Protein AF-A0A7C7S3Z3-F1 (afdb_monomer)

Radius of gyration: 17.67 Å; Cα contacts (8 Å, |Δi|>4): 40; chains: 1; bounding box: 36×32×47 Å

Solvent-accessible surface area (backbone atoms only — not comparable to full-atom values): 6156 Å² total; per-residue (Å²): 130,99,68,84,89,78,58,72,57,40,59,65,77,42,35,69,62,42,49,49,55,50,48,52,55,43,41,78,71,69,52,75,76,94,57,56,71,70,57,51,50,54,51,55,55,68,65,66,50,61,92,81,42,96,82,61,83,82,89,62,84,72,59,60,71,82,71,52,47,72,68,52,50,54,54,44,44,73,74,53,56,63,49,49,41,78,73,64,78,38,94,58,88,88,115

Mean predicted aligned error: 3.66 Å

pLDDT: mean 94.37, std 3.22, range [76.75, 98.06]

Sequence (95 aa):
PEILPLRFEDLILDRSAALNRLLDFLESRGLRLAVSRSRAVAALEAGIAPRKSGTFRKGQPGEWREHFSETNKARFKAVAGDLLVRLGYERSDDW

Secondary structure (DSSP, 8-state):
-------HHHHHHSHHHHHHHHHHHHHTTT---SS-HHHHHHHHHHH--GGG-TT-----TTTHHHH--HHHHHHHHHHHTTHHHHTTS-SSS--

Foldseek 3Di:
DLDDDDDLCCCVVVVLVRVLVVVVNVVVVVDDDPDDSVVVSVVVVVVPDLVPDPPRDPSDPPCVVVVDDPVNLVVCCVPCPCVCCVVPVDVDSPD

Structure (mmCIF, N/CA/C/O backbone):
data_AF-A0A7C7S3Z3-F1
#
_entry.id   AF-A0A7C7S3Z3-F1
#
loop_
_atom_site.group_PDB
_atom_site.id
_atom_site.type_symbol
_atom_site.label_atom_id
_atom_site.label_alt_id
_atom_site.label_comp_id
_atom_site.label_asym_id
_atom_site.label_entity_id
_atom_site.label_seq_id
_atom_site.pdbx_PDB_ins_code
_atom_site.Cartn_x
_atom_site.Cartn_y
_atom_site.Cartn_z
_atom_site.occupancy
_atom_site.B_iso_or_equiv
_atom_site.auth_seq_id
_atom_site.auth_comp_id
_atom_site.auth_asym_id
_atom_site.auth_atom_id
_atom_site.pdbx_PDB_model_num
ATOM 1 N N . PRO A 1 1 ? -5.415 -13.391 -15.253 1.00 76.75 1 PRO A N 1
ATOM 2 C CA . PRO A 1 1 ? -6.161 -12.353 -14.492 1.00 76.75 1 PRO A CA 1
ATOM 3 C C . PRO A 1 1 ? -5.961 -10.946 -15.080 1.00 76.75 1 PRO A C 1
ATOM 5 O O . PRO A 1 1 ? -4.821 -10.568 -15.331 1.00 76.75 1 PRO A O 1
ATOM 8 N N . GLU A 1 2 ? -7.046 -10.199 -15.324 1.00 91.94 2 GLU A N 1
ATOM 9 C CA . GLU A 1 2 ? -7.042 -8.821 -15.881 1.00 91.94 2 GLU A CA 1
ATOM 10 C C . GLU A 1 2 ? -6.759 -7.715 -14.871 1.00 91.94 2 GLU A C 1
ATOM 12 O O . GLU A 1 2 ? -6.476 -6.588 -15.259 1.00 91.94 2 GLU A O 1
ATOM 17 N N . ILE A 1 3 ? -6.778 -8.049 -13.585 1.00 95.38 3 ILE A N 1
ATOM 18 C CA . ILE A 1 3 ? -6.587 -7.113 -12.484 1.00 95.38 3 ILE A CA 1
ATOM 19 C C . ILE A 1 3 ? -5.450 -7.636 -11.608 1.00 95.38 3 ILE A C 1
ATOM 21 O O . ILE A 1 3 ? -5.384 -8.838 -11.327 1.00 95.38 3 ILE A O 1
ATOM 25 N N . LEU A 1 4 ? -4.573 -6.733 -11.164 1.00 96.00 4 LEU A N 1
ATOM 26 C CA . LEU A 1 4 ? -3.558 -7.012 -10.154 1.00 96.00 4 LEU A CA 1
ATOM 27 C C . LEU A 1 4 ? -4.024 -6.478 -8.789 1.00 96.00 4 LEU A C 1
ATOM 29 O O . LEU A 1 4 ? -4.006 -5.264 -8.585 1.00 96.00 4 LEU A O 1
ATOM 33 N N . PRO A 1 5 ? -4.409 -7.347 -7.838 1.00 94.62 5 PRO A N 1
ATOM 34 C CA . PRO A 1 5 ? -4.663 -6.914 -6.471 1.00 94.62 5 PRO A CA 1
ATOM 35 C C . PRO A 1 5 ? -3.341 -6.569 -5.773 1.00 94.62 5 PRO A C 1
ATOM 37 O O . PRO A 1 5 ? -2.411 -7.382 -5.749 1.00 94.62 5 PRO A O 1
ATOM 40 N N . LEU A 1 6 ? -3.284 -5.376 -5.186 1.00 93.62 6 LEU A N 1
ATOM 41 C CA . LEU A 1 6 ? -2.157 -4.859 -4.409 1.00 93.62 6 LEU A CA 1
ATOM 42 C C . LEU A 1 6 ? -2.666 -4.293 -3.086 1.00 93.62 6 LEU A C 1
ATOM 44 O O . LEU A 1 6 ? -3.714 -3.646 -3.053 1.00 93.62 6 LEU A O 1
ATOM 48 N N . ARG A 1 7 ? -1.909 -4.515 -2.010 1.00 94.31 7 ARG A N 1
ATOM 49 C CA . ARG A 1 7 ? -2.178 -3.910 -0.703 1.00 94.31 7 ARG A CA 1
ATOM 50 C C . ARG A 1 7 ? -1.317 -2.669 -0.527 1.00 94.31 7 ARG A C 1
ATOM 52 O O . ARG A 1 7 ? -0.181 -2.619 -0.999 1.00 94.31 7 ARG A O 1
ATOM 59 N N . PHE A 1 8 ? -1.848 -1.681 0.183 1.00 93.69 8 PHE A N 1
ATOM 60 C CA . PHE A 1 8 ? -1.084 -0.491 0.551 1.00 93.69 8 PHE A CA 1
ATOM 61 C C . PHE A 1 8 ? 0.157 -0.868 1.373 1.00 93.69 8 PHE A C 1
ATOM 63 O O . PHE A 1 8 ? 1.245 -0.352 1.145 1.00 93.69 8 PHE A O 1
ATOM 70 N N . GLU A 1 9 ? 0.002 -1.830 2.275 1.00 94.69 9 GLU A N 1
ATOM 71 C CA . GLU A 1 9 ? 1.033 -2.349 3.164 1.00 94.69 9 GLU A CA 1
ATOM 72 C C . GLU A 1 9 ? 2.214 -2.913 2.383 1.00 94.69 9 GLU A C 1
ATOM 74 O O . GLU A 1 9 ? 3.350 -2.635 2.749 1.00 94.69 9 GLU A O 1
ATOM 79 N N . ASP A 1 10 ? 1.972 -3.618 1.273 1.00 95.12 10 ASP A N 1
ATOM 80 C CA . ASP A 1 10 ? 3.045 -4.160 0.433 1.00 95.12 10 ASP A CA 1
ATOM 81 C C . ASP A 1 10 ? 3.888 -3.019 -0.171 1.00 95.12 10 ASP A C 1
ATOM 83 O O . ASP A 1 10 ? 5.112 -3.085 -0.188 1.00 95.12 10 ASP A O 1
ATOM 87 N N . LEU A 1 11 ? 3.259 -1.909 -0.579 1.00 94.94 11 LEU A N 1
ATOM 88 C CA . LEU A 1 11 ? 3.950 -0.735 -1.141 1.00 94.94 11 LEU A CA 1
ATOM 89 C C . LEU A 1 11 ? 4.775 0.054 -0.106 1.00 94.94 11 LEU A C 1
ATOM 91 O O . LEU A 1 11 ? 5.647 0.853 -0.479 1.00 94.94 11 LEU A O 1
ATOM 95 N N . ILE A 1 12 ? 4.494 -0.136 1.186 1.00 93.94 12 ILE A N 1
ATOM 96 C CA . ILE A 1 12 ? 5.212 0.524 2.281 1.00 93.94 12 ILE A CA 1
ATOM 97 C C . ILE A 1 12 ? 6.257 -0.397 2.918 1.00 93.94 12 ILE A C 1
ATOM 99 O O . ILE A 1 12 ? 7.383 0.051 3.125 1.00 93.94 12 ILE A O 1
ATOM 103 N N . LEU A 1 13 ? 5.898 -1.647 3.220 1.00 93.75 13 LEU A N 1
ATOM 104 C CA . LEU A 1 13 ? 6.712 -2.601 3.980 1.00 93.75 13 LEU A CA 1
ATOM 105 C C . LEU A 1 13 ? 7.668 -3.413 3.098 1.00 93.75 13 LEU A C 1
ATOM 107 O O . LEU A 1 13 ? 8.768 -3.721 3.542 1.00 93.75 13 LEU A O 1
ATOM 111 N N . ASP A 1 14 ? 7.280 -3.721 1.857 1.00 95.81 14 ASP A N 1
ATOM 112 C CA . ASP A 1 14 ? 8.112 -4.450 0.890 1.00 95.81 14 ASP A CA 1
ATOM 113 C C . ASP A 1 14 ? 7.984 -3.841 -0.513 1.00 95.81 14 ASP A C 1
ATOM 115 O O . ASP A 1 14 ? 7.547 -4.446 -1.499 1.00 95.81 14 ASP A O 1
ATOM 119 N N . ARG A 1 15 ? 8.335 -2.555 -0.576 1.00 95.31 15 ARG A N 1
ATOM 120 C CA . ARG A 1 15 ? 8.133 -1.713 -1.754 1.00 95.31 15 ARG A CA 1
ATOM 121 C C . ARG A 1 15 ? 8.762 -2.294 -3.012 1.00 95.31 15 ARG A C 1
ATOM 123 O O . ARG A 1 15 ? 8.110 -2.321 -4.052 1.00 95.31 15 ARG A O 1
ATOM 130 N N . SER A 1 16 ? 10.014 -2.733 -2.931 1.00 96.62 16 SER A N 1
ATOM 131 C CA . SER A 1 16 ? 10.734 -3.240 -4.099 1.00 96.62 16 SER A CA 1
ATOM 132 C C . SER A 1 16 ? 10.061 -4.495 -4.655 1.00 96.62 16 SER A C 1
ATOM 134 O O . SER A 1 16 ? 9.842 -4.581 -5.866 1.00 96.62 16 SER A O 1
ATOM 136 N N . ALA A 1 17 ? 9.639 -5.437 -3.801 1.00 97.44 17 ALA A N 1
ATOM 137 C CA . ALA A 1 17 ? 8.901 -6.613 -4.259 1.00 97.44 17 ALA A CA 1
ATOM 138 C C . ALA A 1 17 ? 7.541 -6.233 -4.868 1.00 97.44 17 ALA A C 1
ATOM 140 O O . ALA A 1 17 ? 7.191 -6.721 -5.946 1.00 97.44 17 ALA A O 1
ATOM 141 N N . ALA A 1 18 ? 6.800 -5.316 -4.236 1.00 97.88 18 ALA A N 1
ATOM 142 C CA . ALA A 1 18 ? 5.516 -4.838 -4.746 1.00 97.88 18 ALA A CA 1
ATOM 143 C C . ALA A 1 18 ? 5.647 -4.156 -6.122 1.00 97.88 18 ALA A C 1
ATOM 145 O O . ALA A 1 18 ? 4.858 -4.429 -7.030 1.00 97.88 18 ALA A O 1
ATOM 146 N N . LEU A 1 19 ? 6.673 -3.317 -6.307 1.00 97.88 19 LEU A N 1
ATOM 147 C CA . LEU A 1 19 ? 6.967 -2.666 -7.585 1.00 97.88 19 LEU A CA 1
ATOM 148 C C . LEU A 1 19 ? 7.400 -3.673 -8.654 1.00 97.88 19 LEU A C 1
ATOM 150 O O . LEU A 1 19 ? 6.959 -3.565 -9.796 1.00 97.88 19 LEU A O 1
ATOM 154 N N . ASN A 1 20 ? 8.205 -4.679 -8.303 1.00 98.00 20 ASN A N 1
ATOM 155 C CA . ASN A 1 20 ? 8.555 -5.752 -9.235 1.00 98.00 20 ASN A CA 1
ATOM 156 C C . ASN A 1 20 ? 7.316 -6.522 -9.699 1.00 98.00 20 ASN A C 1
ATOM 158 O O . ASN A 1 20 ? 7.141 -6.698 -10.901 1.00 98.00 20 ASN A O 1
ATOM 162 N N . ARG A 1 21 ? 6.419 -6.888 -8.777 1.00 97.94 21 ARG A N 1
ATOM 163 C CA . ARG A 1 21 ? 5.160 -7.573 -9.103 1.00 97.94 21 ARG A CA 1
ATOM 164 C C . ARG A 1 21 ? 4.253 -6.728 -10.004 1.00 97.94 21 ARG A C 1
ATOM 166 O O . ARG A 1 21 ? 3.576 -7.264 -10.880 1.00 97.94 21 ARG A O 1
ATOM 173 N N . LEU A 1 22 ? 4.232 -5.411 -9.798 1.00 97.44 22 LEU A N 1
ATOM 174 C CA . LEU A 1 22 ? 3.525 -4.478 -10.674 1.00 97.44 22 LEU A CA 1
ATOM 175 C C . LEU A 1 22 ? 4.141 -4.460 -12.077 1.00 97.44 22 LEU A C 1
ATOM 177 O O . LEU A 1 22 ? 3.407 -4.532 -13.061 1.00 97.44 22 LEU A O 1
ATOM 181 N N . LEU A 1 23 ? 5.470 -4.405 -12.181 1.00 97.56 23 LEU A N 1
ATOM 182 C CA . LEU A 1 23 ? 6.160 -4.433 -13.470 1.00 97.56 23 LEU A CA 1
ATOM 183 C C . LEU A 1 23 ? 5.953 -5.764 -14.203 1.00 97.56 23 LEU A C 1
ATOM 185 O O . LEU A 1 23 ? 5.635 -5.727 -15.386 1.00 97.56 23 LEU A O 1
ATOM 189 N N . ASP A 1 24 ? 6.030 -6.907 -13.512 1.00 97.44 24 ASP A N 1
ATOM 190 C CA . ASP A 1 24 ? 5.690 -8.229 -14.066 1.00 97.44 24 ASP A CA 1
ATOM 191 C C . ASP A 1 24 ? 4.292 -8.237 -14.684 1.00 97.44 24 ASP A C 1
ATOM 193 O O . ASP A 1 24 ? 4.081 -8.689 -15.813 1.00 97.44 24 ASP A O 1
ATOM 197 N N . PHE A 1 25 ? 3.320 -7.699 -13.946 1.00 97.69 25 PHE A N 1
ATOM 198 C CA . PHE A 1 25 ? 1.951 -7.615 -14.423 1.00 97.69 25 PHE A CA 1
ATOM 199 C C . PHE A 1 25 ? 1.844 -6.750 -15.682 1.00 97.69 25 PHE A C 1
ATOM 201 O O . PHE A 1 25 ? 1.210 -7.172 -16.647 1.00 97.69 25 PHE A O 1
ATOM 208 N N . LEU A 1 26 ? 2.483 -5.579 -15.717 1.00 96.69 26 LEU A N 1
ATOM 209 C CA . LEU A 1 26 ? 2.452 -4.704 -16.891 1.00 96.69 26 LEU A CA 1
ATOM 210 C C . LEU A 1 26 ? 3.186 -5.307 -18.099 1.00 96.69 26 LEU A C 1
ATOM 212 O O . LEU A 1 26 ? 2.693 -5.207 -19.223 1.00 96.69 26 LEU A O 1
ATOM 216 N N . GLU A 1 27 ? 4.327 -5.964 -17.896 1.00 96.69 27 GLU A N 1
ATOM 217 C CA . GLU A 1 27 ? 5.064 -6.650 -18.964 1.00 96.69 27 GLU A CA 1
ATOM 218 C C . GLU A 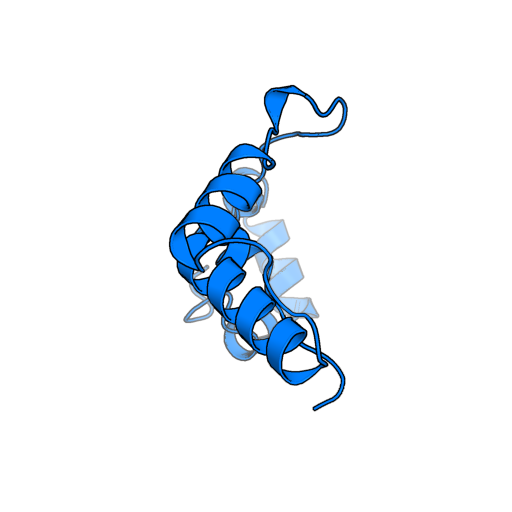1 27 ? 4.259 -7.811 -19.552 1.00 96.69 27 GLU A C 1
ATOM 220 O O . GLU A 1 27 ? 4.184 -7.951 -20.774 1.00 96.69 27 GLU A O 1
ATOM 225 N N . SER A 1 28 ? 3.541 -8.570 -18.712 1.00 96.19 28 SER A N 1
ATOM 226 C CA . SER A 1 28 ? 2.602 -9.605 -19.176 1.00 96.19 28 SER A CA 1
ATOM 227 C C . SER A 1 28 ? 1.464 -9.048 -20.050 1.00 96.19 28 SER A C 1
ATOM 229 O O . SER A 1 28 ? 0.783 -9.798 -20.749 1.00 96.19 28 SER A O 1
ATOM 231 N N . ARG A 1 29 ? 1.266 -7.723 -20.028 1.00 95.31 29 ARG A N 1
ATOM 232 C CA . ARG A 1 29 ? 0.279 -6.970 -20.814 1.00 95.31 29 ARG A CA 1
ATOM 233 C C . ARG A 1 29 ? 0.892 -6.200 -21.981 1.00 95.31 29 ARG A C 1
ATOM 235 O O . ARG A 1 29 ? 0.212 -5.390 -22.603 1.00 95.31 29 ARG A O 1
ATOM 242 N N . GLY A 1 30 ? 2.151 -6.476 -22.306 1.00 95.88 30 GLY A N 1
ATOM 243 C CA . GLY A 1 30 ? 2.829 -5.915 -23.469 1.00 95.88 30 GLY A CA 1
ATOM 244 C C . GLY A 1 30 ? 3.590 -4.621 -23.198 1.00 95.88 30 GLY A C 1
ATOM 245 O O . GLY A 1 30 ? 4.144 -4.057 -24.144 1.00 95.88 30 GLY A O 1
ATOM 246 N N . LEU A 1 31 ? 3.676 -4.160 -21.941 1.00 96.38 31 LEU A N 1
ATOM 247 C CA . LEU A 1 31 ? 4.636 -3.112 -21.599 1.00 96.38 31 LEU A CA 1
ATOM 248 C C . LEU A 1 31 ? 6.050 -3.624 -21.893 1.00 96.38 31 LEU A C 1
ATOM 250 O O . LEU A 1 31 ? 6.426 -4.718 -21.483 1.00 96.38 31 LEU A O 1
ATOM 254 N N . ARG A 1 32 ? 6.854 -2.812 -22.578 1.00 96.94 32 ARG A N 1
ATOM 255 C CA . ARG A 1 32 ? 8.284 -3.067 -22.765 1.00 96.94 32 ARG A CA 1
ATOM 256 C C . ARG A 1 32 ? 9.062 -2.005 -22.011 1.00 96.94 32 ARG A C 1
ATOM 258 O O . ARG A 1 32 ? 8.939 -0.820 -22.321 1.00 96.94 32 ARG A O 1
ATOM 265 N N . LEU A 1 33 ? 9.843 -2.417 -21.018 1.00 96.2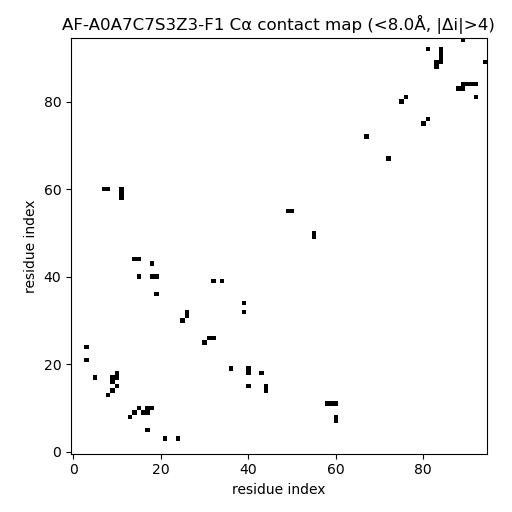5 33 LEU A N 1
ATOM 266 C CA . LEU A 1 33 ? 10.684 -1.489 -20.273 1.00 96.25 33 LEU A CA 1
ATOM 267 C C . LEU A 1 33 ? 11.806 -0.959 -21.174 1.00 96.25 33 LEU A C 1
ATOM 269 O O . LEU A 1 33 ? 12.530 -1.723 -21.804 1.00 96.25 33 LEU A O 1
ATOM 273 N N . ALA A 1 34 ? 11.966 0.365 -21.212 1.00 96.19 34 ALA A N 1
ATOM 274 C CA . ALA A 1 34 ? 13.051 1.021 -21.948 1.00 96.19 34 ALA A CA 1
ATOM 275 C C . ALA A 1 34 ? 14.413 0.919 -21.233 1.00 96.19 34 ALA A C 1
ATOM 277 O O . ALA A 1 34 ? 15.452 1.243 -21.803 1.00 96.19 34 ALA A O 1
ATOM 278 N N . VAL A 1 35 ? 14.409 0.505 -19.966 1.00 97.44 35 VAL A N 1
ATOM 279 C CA . VAL A 1 35 ? 15.584 0.378 -19.099 1.00 97.44 35 VAL A CA 1
ATOM 280 C C . VAL A 1 35 ? 15.574 -0.983 -18.409 1.00 97.44 35 VAL A C 1
ATOM 282 O O . VAL A 1 35 ? 14.560 -1.679 -18.409 1.00 97.44 35 VAL A O 1
ATOM 285 N N . SER A 1 36 ? 16.691 -1.360 -17.781 1.00 97.69 36 SER A N 1
ATOM 286 C CA . SER A 1 36 ? 16.738 -2.583 -16.977 1.00 97.69 36 SER A CA 1
ATOM 287 C C . SER A 1 36 ? 15.705 -2.550 -15.848 1.00 97.69 36 SER A C 1
ATOM 289 O O . SER A 1 36 ? 15.405 -1.493 -15.288 1.00 97.69 36 SER A O 1
ATOM 291 N N . ARG A 1 37 ? 15.227 -3.733 -15.449 1.00 97.19 37 ARG A N 1
ATOM 292 C CA . ARG A 1 37 ? 14.299 -3.918 -14.324 1.00 97.19 37 ARG A CA 1
ATOM 293 C C . ARG A 1 37 ? 14.736 -3.167 -13.066 1.00 97.19 37 ARG A C 1
ATOM 295 O O . ARG A 1 37 ? 13.959 -2.412 -12.493 1.00 97.19 37 ARG A O 1
ATOM 302 N N . SER A 1 38 ? 16.004 -3.314 -12.690 1.00 97.56 38 SER A N 1
ATOM 303 C CA . SER A 1 38 ? 16.598 -2.638 -11.533 1.00 97.56 38 SER A CA 1
ATOM 304 C C . SER A 1 38 ? 16.530 -1.112 -11.631 1.00 97.56 38 SER A C 1
ATOM 306 O O . SER A 1 38 ? 16.205 -0.446 -10.652 1.00 97.56 38 SER A O 1
ATOM 308 N N . ARG A 1 39 ? 16.784 -0.545 -12.818 1.00 98.06 39 ARG A N 1
ATOM 309 C CA . ARG A 1 39 ? 16.698 0.903 -13.052 1.00 98.06 39 ARG A CA 1
ATOM 310 C C . ARG A 1 39 ? 15.261 1.404 -13.051 1.00 98.06 39 ARG A C 1
ATOM 312 O O . ARG A 1 39 ? 15.018 2.486 -12.531 1.00 98.06 39 ARG A O 1
ATOM 319 N N . ALA A 1 40 ? 14.325 0.630 -13.599 1.00 97.88 40 ALA A N 1
ATOM 320 C CA . ALA A 1 40 ? 12.906 0.965 -13.558 1.00 97.88 40 ALA A CA 1
ATOM 321 C C . ALA A 1 40 ? 12.397 1.033 -12.110 1.00 97.88 40 ALA A C 1
ATOM 323 O O . ALA A 1 40 ? 11.797 2.033 -11.728 1.00 97.88 40 ALA A O 1
ATOM 324 N N . VAL A 1 41 ? 12.701 0.020 -11.290 1.00 97.94 41 VAL A N 1
ATOM 325 C CA . VAL A 1 41 ? 12.327 0.003 -9.864 1.00 97.94 41 VAL A CA 1
ATOM 326 C C . VAL A 1 41 ? 12.945 1.192 -9.129 1.00 97.94 41 VAL A C 1
ATOM 328 O O . VAL A 1 41 ? 12.214 1.943 -8.493 1.00 97.94 41 VAL A O 1
ATOM 331 N N . ALA A 1 42 ? 14.248 1.438 -9.294 1.00 97.75 42 ALA A N 1
ATOM 332 C CA . ALA A 1 42 ? 14.915 2.575 -8.658 1.00 97.75 42 ALA A CA 1
ATOM 333 C C . ALA A 1 42 ? 14.300 3.930 -9.065 1.00 97.75 42 ALA A C 1
ATOM 335 O O . ALA A 1 42 ? 14.146 4.821 -8.230 1.00 97.75 42 ALA A O 1
ATOM 336 N N . ALA A 1 43 ? 13.914 4.091 -10.336 1.00 97.25 43 ALA A N 1
ATOM 337 C CA . ALA A 1 43 ? 13.248 5.301 -10.814 1.00 97.25 43 ALA A CA 1
ATOM 338 C C . ALA A 1 43 ? 11.850 5.478 -10.198 1.00 97.25 43 ALA A C 1
ATOM 340 O O . ALA A 1 43 ? 11.497 6.585 -9.790 1.00 97.25 43 ALA A O 1
ATOM 341 N N . LEU A 1 44 ? 11.068 4.398 -10.096 1.00 96.69 44 LEU A N 1
ATOM 342 C CA . LEU A 1 44 ? 9.753 4.412 -9.449 1.00 96.69 44 LEU A CA 1
ATOM 343 C C . LEU A 1 44 ? 9.871 4.753 -7.959 1.00 96.69 44 LEU A C 1
ATOM 345 O O . LEU A 1 44 ? 9.124 5.596 -7.465 1.00 96.69 44 LEU A O 1
ATOM 349 N N . GLU A 1 45 ? 10.838 4.162 -7.256 1.00 96.25 45 GLU A N 1
ATOM 350 C CA . GLU A 1 45 ? 11.106 4.461 -5.847 1.00 96.25 45 GLU A CA 1
ATOM 351 C C . GLU A 1 45 ? 11.512 5.921 -5.636 1.00 96.25 45 GLU A C 1
ATOM 353 O O . GLU A 1 45 ? 10.972 6.582 -4.751 1.00 96.25 45 GLU A O 1
ATOM 358 N N . ALA A 1 46 ? 12.398 6.457 -6.480 1.00 95.31 46 ALA A N 1
ATOM 359 C CA . ALA A 1 46 ? 12.788 7.865 -6.434 1.00 95.31 46 ALA A CA 1
ATOM 360 C C . ALA A 1 46 ? 11.616 8.819 -6.738 1.00 95.31 46 ALA A C 1
ATOM 362 O O . ALA A 1 46 ? 11.585 9.949 -6.244 1.00 95.31 46 ALA A O 1
ATOM 363 N N . GLY A 1 47 ? 10.641 8.367 -7.534 1.00 94.00 47 GLY A N 1
ATOM 364 C CA . GLY A 1 47 ? 9.403 9.093 -7.818 1.00 94.00 47 GLY A CA 1
ATOM 365 C C . GLY A 1 47 ? 8.451 9.187 -6.621 1.00 94.00 47 GLY A C 1
ATOM 366 O O . GLY A 1 47 ? 7.623 10.099 -6.566 1.00 94.00 47 GLY A O 1
ATOM 367 N N . ILE A 1 48 ? 8.581 8.300 -5.629 1.00 92.06 48 ILE A N 1
ATOM 368 C CA . ILE A 1 48 ? 7.794 8.349 -4.395 1.00 92.06 48 ILE A CA 1
ATOM 369 C C . ILE A 1 48 ? 8.374 9.447 -3.496 1.00 92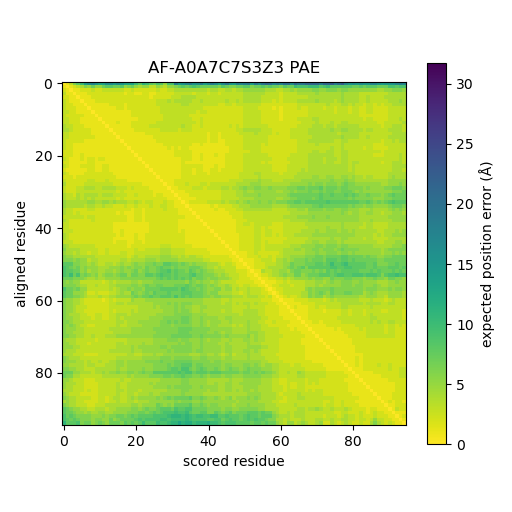.06 48 ILE A C 1
ATOM 371 O O . ILE A 1 48 ? 9.271 9.227 -2.684 1.00 92.06 48 ILE A O 1
ATOM 375 N N . ALA A 1 49 ? 7.829 10.658 -3.634 1.00 91.88 49 ALA A N 1
ATOM 376 C CA . ALA A 1 49 ? 8.296 11.853 -2.934 1.00 91.88 49 ALA A CA 1
ATOM 377 C C . ALA A 1 49 ? 7.220 12.459 -2.005 1.00 91.88 49 ALA A C 1
ATOM 379 O O . ALA A 1 49 ? 6.695 13.534 -2.303 1.00 91.88 49 ALA A O 1
ATOM 380 N N . PRO A 1 50 ? 6.916 11.833 -0.847 1.00 91.19 50 PRO A N 1
ATOM 381 C CA . PRO A 1 50 ? 5.924 12.316 0.117 1.00 91.19 50 PRO A CA 1
ATOM 382 C C . PRO A 1 50 ? 6.022 13.801 0.470 1.00 91.19 50 PRO A C 1
ATOM 384 O O . PRO A 1 50 ? 5.016 14.496 0.531 1.00 91.19 50 PRO A O 1
ATOM 387 N N . ARG A 1 51 ? 7.251 14.309 0.628 1.00 90.19 51 ARG A N 1
ATOM 388 C CA . ARG A 1 51 ? 7.531 15.713 0.976 1.00 90.19 51 ARG A CA 1
ATOM 389 C C . ARG A 1 51 ? 7.035 16.720 -0.066 1.00 90.19 51 ARG A C 1
ATOM 391 O O . ARG A 1 51 ? 6.919 17.896 0.252 1.00 90.19 51 ARG A O 1
ATOM 398 N N . LYS A 1 52 ? 6.781 16.281 -1.302 1.00 92.06 52 LYS A N 1
ATOM 399 C CA . LYS A 1 52 ? 6.248 17.120 -2.385 1.00 92.06 52 LYS A CA 1
ATOM 400 C C . LYS A 1 52 ? 4.716 17.118 -2.444 1.00 92.06 52 LYS A C 1
ATOM 402 O O . LYS A 1 52 ? 4.153 17.816 -3.279 1.00 92.06 52 LYS A O 1
ATOM 407 N N . SER A 1 53 ? 4.040 16.341 -1.596 1.00 90.50 53 SER A N 1
ATOM 408 C CA . SER A 1 53 ? 2.581 16.243 -1.577 1.00 90.50 53 SER A CA 1
ATOM 409 C C . SER A 1 53 ? 1.991 17.050 -0.422 1.00 90.50 53 SER A C 1
ATOM 411 O O . SER A 1 53 ? 2.256 16.763 0.743 1.00 90.50 53 SER A O 1
ATOM 413 N N . GLY A 1 54 ? 1.138 18.029 -0.742 1.00 91.69 54 GLY A N 1
ATOM 414 C CA . GLY A 1 54 ? 0.438 18.853 0.254 1.00 91.69 54 GLY A CA 1
ATOM 415 C C . GLY A 1 54 ? -0.627 18.103 1.064 1.00 91.69 54 GLY A C 1
ATOM 416 O O . GLY A 1 54 ? -1.115 18.625 2.059 1.00 91.69 54 GLY A O 1
ATOM 417 N N . THR A 1 55 ? -0.981 16.881 0.660 1.00 92.44 55 THR A N 1
ATOM 418 C CA . THR A 1 55 ? -1.958 16.024 1.353 1.00 92.44 55 THR A CA 1
ATOM 419 C C . THR A 1 55 ? -1.306 14.851 2.086 1.00 92.44 55 THR A C 1
ATOM 421 O O . THR A 1 55 ? -2.000 14.038 2.699 1.00 92.44 55 THR A O 1
ATOM 424 N N . PHE A 1 56 ? 0.026 14.727 2.044 1.00 91.50 56 PHE A N 1
ATOM 425 C CA . PHE A 1 56 ? 0.718 13.626 2.703 1.00 91.50 56 PHE A CA 1
ATOM 426 C C . PHE A 1 56 ? 0.780 13.834 4.219 1.00 91.50 56 PHE A C 1
ATOM 428 O O . PHE A 1 56 ? 1.426 14.759 4.703 1.00 91.50 56 PHE A O 1
ATOM 435 N N . ARG A 1 57 ? 0.136 12.933 4.972 1.00 89.62 57 ARG A N 1
ATOM 436 C CA . ARG A 1 57 ? 0.099 12.979 6.442 1.00 89.62 57 ARG A CA 1
ATOM 437 C C . ARG A 1 57 ? 1.254 12.209 7.100 1.00 89.62 57 ARG A C 1
ATOM 439 O O . ARG A 1 57 ? 2.167 12.827 7.631 1.00 89.62 57 ARG A O 1
ATOM 446 N N . LYS A 1 58 ? 1.221 10.867 7.079 1.00 87.81 58 LYS A N 1
ATOM 447 C CA . LYS A 1 58 ? 2.300 10.000 7.614 1.00 87.81 58 LYS A CA 1
ATOM 448 C C . LYS A 1 58 ? 2.676 8.833 6.693 1.00 87.81 58 LYS A C 1
ATOM 450 O O . LYS A 1 58 ? 3.850 8.495 6.602 1.00 87.81 58 LYS A O 1
ATOM 455 N N . GLY A 1 59 ? 1.705 8.236 5.990 1.00 88.25 59 GLY A N 1
ATOM 456 C CA . GLY A 1 59 ? 1.953 7.146 5.033 1.00 88.25 59 GLY A CA 1
ATOM 457 C C . GLY A 1 59 ? 2.436 5.840 5.673 1.00 88.25 59 GLY A C 1
ATOM 458 O O . GLY A 1 59 ? 3.204 5.113 5.050 1.00 88.25 59 GLY A O 1
ATOM 459 N N . GLN A 1 60 ? 2.021 5.560 6.911 1.00 90.19 60 GLN A N 1
ATOM 460 C CA . GLN A 1 60 ? 2.435 4.382 7.672 1.00 90.19 60 GLN A CA 1
ATOM 461 C C . GLN A 1 60 ? 1.226 3.486 7.987 1.00 90.19 60 GLN A C 1
ATOM 463 O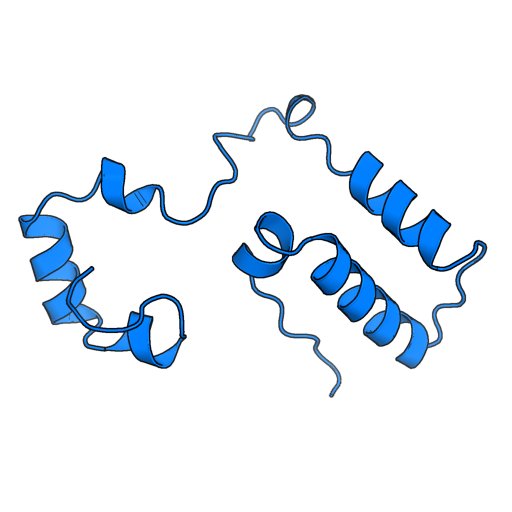 O . GLN A 1 60 ? 0.205 3.994 8.459 1.00 90.19 60 GLN A O 1
ATOM 468 N N . PRO A 1 61 ? 1.315 2.166 7.740 1.00 92.12 61 PRO A N 1
ATOM 469 C CA . PRO A 1 61 ? 0.318 1.214 8.204 1.00 92.12 61 PRO A CA 1
ATOM 470 C C . PRO A 1 61 ? 0.220 1.188 9.729 1.00 92.12 61 PRO A C 1
ATOM 472 O O . PRO A 1 61 ? 1.211 1.369 10.432 1.00 92.12 61 PRO A O 1
ATOM 475 N N . GLY A 1 62 ? -0.969 0.886 10.247 1.00 89.94 62 GLY A N 1
ATOM 476 C CA . GLY A 1 62 ? -1.129 0.548 11.662 1.00 89.94 62 GLY A CA 1
ATOM 477 C C . GLY A 1 62 ? -1.242 1.716 12.642 1.00 89.94 62 GLY A C 1
ATOM 478 O O . GLY A 1 62 ? -1.395 1.477 13.836 1.00 89.94 62 GLY A O 1
ATOM 479 N N . GLU A 1 63 ? -1.226 2.958 12.162 1.00 92.56 63 GLU A N 1
ATOM 480 C CA . GLU A 1 63 ? -1.328 4.157 13.007 1.00 92.56 63 GLU A CA 1
ATOM 481 C C . GLU A 1 63 ? -2.664 4.266 13.761 1.00 92.56 63 GLU A C 1
ATOM 483 O O . GLU A 1 63 ? -2.774 4.958 14.769 1.00 92.56 63 GLU A O 1
ATOM 488 N N . TRP A 1 64 ? -3.693 3.533 13.331 1.00 92.06 64 TRP A N 1
ATOM 489 C CA . TRP A 1 64 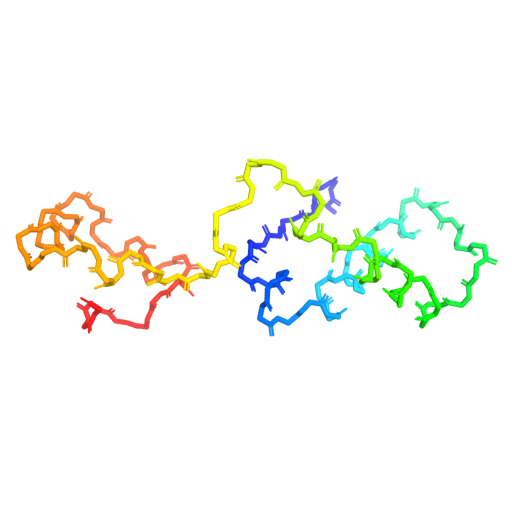? -4.955 3.440 14.065 1.00 92.06 64 TRP A CA 1
ATOM 490 C C . TRP A 1 64 ? -4.748 3.000 15.526 1.00 92.06 64 TRP A C 1
ATOM 492 O O . TRP A 1 64 ? -5.512 3.430 16.385 1.00 92.06 64 TRP A O 1
ATOM 502 N N . ARG A 1 65 ? -3.691 2.230 15.834 1.00 91.25 65 ARG A N 1
ATOM 503 C CA . ARG A 1 65 ? -3.353 1.795 17.202 1.00 91.25 65 ARG A CA 1
ATOM 504 C C . ARG A 1 65 ? -3.027 2.956 18.142 1.00 91.25 65 ARG A C 1
ATOM 506 O O . ARG A 1 65 ? -3.245 2.830 19.339 1.00 91.25 65 ARG A O 1
ATOM 513 N N . GLU A 1 66 ? -2.553 4.083 17.611 1.00 93.62 66 GLU A N 1
ATOM 514 C CA . GLU A 1 66 ? -2.269 5.299 18.389 1.00 93.62 66 GLU A CA 1
ATOM 515 C C . GLU A 1 66 ? -3.545 6.089 18.725 1.00 93.62 66 GLU A C 1
ATOM 517 O O . GLU A 1 66 ? -3.552 6.911 19.639 1.00 93.62 66 GLU A O 1
ATOM 522 N N . HIS A 1 67 ? -4.632 5.861 17.982 1.00 93.88 67 HIS A N 1
ATOM 523 C CA . HIS A 1 67 ? -5.851 6.672 18.050 1.00 93.88 67 HIS A CA 1
ATOM 524 C C . HIS A 1 67 ? -7.079 5.899 18.541 1.00 93.88 67 HIS A C 1
ATOM 526 O O . HIS A 1 67 ? -8.049 6.499 19.009 1.00 93.88 67 HIS A O 1
ATOM 532 N N . PHE A 1 68 ? -7.077 4.573 18.422 1.00 95.38 68 PHE A N 1
ATOM 533 C CA . PHE A 1 68 ? -8.186 3.739 18.858 1.00 95.38 68 PHE A CA 1
ATOM 534 C C . PHE A 1 68 ? -8.119 3.514 20.365 1.00 95.38 68 PHE A C 1
ATOM 536 O O . PHE A 1 68 ? -7.212 2.858 20.868 1.00 95.38 68 PHE A O 1
ATOM 543 N N . SER A 1 69 ? -9.135 4.007 21.072 1.00 96.44 69 SER A N 1
ATOM 544 C CA . SER A 1 69 ? -9.399 3.590 22.446 1.00 96.44 69 SER A CA 1
ATOM 545 C C . SER A 1 69 ? -9.841 2.125 22.493 1.00 96.44 69 SER A C 1
ATOM 547 O O . SER A 1 69 ? -10.327 1.576 21.501 1.00 96.44 69 SER A O 1
ATOM 549 N N . GLU A 1 70 ? -9.768 1.509 23.670 1.00 95.62 70 GLU A N 1
ATOM 550 C CA . GLU A 1 70 ? -10.281 0.149 23.882 1.00 95.62 70 GLU A CA 1
ATOM 551 C C . GLU A 1 70 ? -11.774 0.031 23.529 1.00 95.62 70 GLU A C 1
ATOM 553 O O . GLU A 1 70 ? -12.201 -0.952 22.926 1.00 95.62 70 GLU A O 1
ATOM 558 N N . THR A 1 71 ? -12.563 1.083 23.776 1.00 97.38 71 THR A N 1
ATOM 559 C CA . THR A 1 71 ? -13.967 1.149 23.342 1.00 97.38 71 THR A CA 1
ATOM 560 C C . THR A 1 71 ? -14.102 1.114 21.818 1.00 97.38 71 THR A C 1
ATOM 562 O O . THR A 1 71 ? -14.973 0.413 21.300 1.00 97.38 71 THR A O 1
ATOM 565 N N . ASN A 1 72 ? -13.244 1.833 21.084 1.00 97.06 72 ASN A N 1
ATOM 566 C CA . ASN A 1 72 ? -13.248 1.807 19.619 1.00 97.06 72 ASN A CA 1
ATOM 567 C C . ASN A 1 72 ? -12.901 0.409 19.101 1.00 97.06 72 ASN A C 1
ATOM 569 O O . ASN A 1 72 ? -13.595 -0.101 18.221 1.00 97.06 72 ASN A O 1
ATOM 573 N N . LYS A 1 73 ? -11.876 -0.234 19.677 1.00 94.81 73 LYS A N 1
ATOM 574 C CA . LYS A 1 73 ? -11.486 -1.604 19.312 1.00 94.81 73 LYS A CA 1
ATOM 575 C C . LYS A 1 73 ? -12.619 -2.593 19.575 1.00 94.81 73 LYS A C 1
ATOM 577 O O . LYS A 1 73 ? -12.967 -3.358 18.682 1.00 94.81 73 LYS A O 1
ATOM 582 N N . ALA A 1 74 ? -13.252 -2.534 20.748 1.00 95.94 74 ALA A N 1
ATOM 583 C CA . ALA A 1 74 ? -14.367 -3.411 21.101 1.00 95.94 74 ALA A CA 1
ATOM 584 C C . ALA A 1 74 ? -15.561 -3.247 20.146 1.00 95.94 74 ALA A C 1
ATOM 586 O O . ALA A 1 74 ? -16.126 -4.234 19.676 1.00 95.94 74 ALA A O 1
ATOM 587 N N . ARG A 1 75 ? -15.927 -2.002 19.804 1.00 96.94 75 ARG A N 1
ATOM 588 C CA . ARG A 1 75 ? -16.995 -1.725 18.830 1.00 96.94 75 ARG A CA 1
ATOM 589 C C . ARG A 1 75 ? -16.640 -2.221 17.435 1.00 96.94 75 ARG A C 1
ATOM 591 O O . ARG A 1 75 ? -17.493 -2.802 16.773 1.00 96.94 75 ARG A O 1
ATOM 598 N N . PHE A 1 76 ? -15.398 -2.023 17.005 1.00 96.12 76 PHE A N 1
ATOM 599 C CA . PHE A 1 76 ? -14.939 -2.516 15.715 1.00 96.12 76 PHE A CA 1
ATOM 600 C C . PHE A 1 76 ? -14.978 -4.048 15.662 1.00 96.12 76 PHE A C 1
ATOM 602 O O . PHE A 1 76 ? -15.562 -4.586 14.729 1.00 96.12 76 PHE A O 1
ATOM 609 N N . LYS A 1 77 ? -14.461 -4.748 16.684 1.00 95.19 77 LYS A N 1
ATOM 610 C CA . LYS A 1 77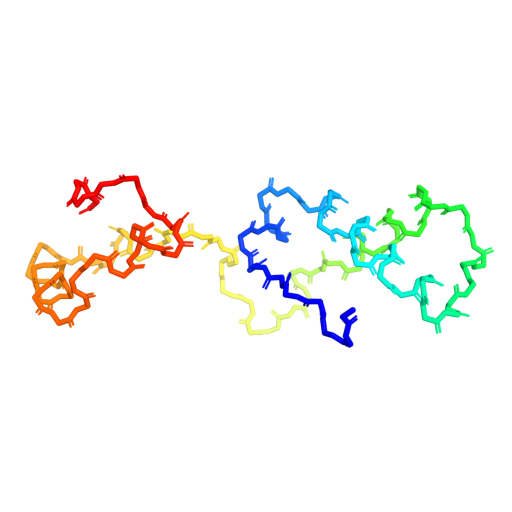 ? -14.530 -6.220 16.796 1.00 95.19 77 LYS A CA 1
ATOM 611 C C . LYS A 1 77 ? -15.976 -6.723 16.747 1.00 95.19 77 LYS A C 1
ATOM 613 O O . LYS A 1 77 ? -16.267 -7.670 16.029 1.00 95.19 77 LYS A O 1
ATOM 618 N N . ALA A 1 78 ? -16.902 -6.043 17.427 1.00 96.94 78 ALA A N 1
ATOM 619 C CA . ALA A 1 78 ? -18.318 -6.411 17.417 1.00 96.94 78 ALA A CA 1
ATOM 620 C C . ALA A 1 78 ? -18.990 -6.280 16.034 1.00 96.94 78 ALA A C 1
ATOM 622 O O . ALA A 1 78 ? -19.916 -7.030 15.741 1.00 96.94 78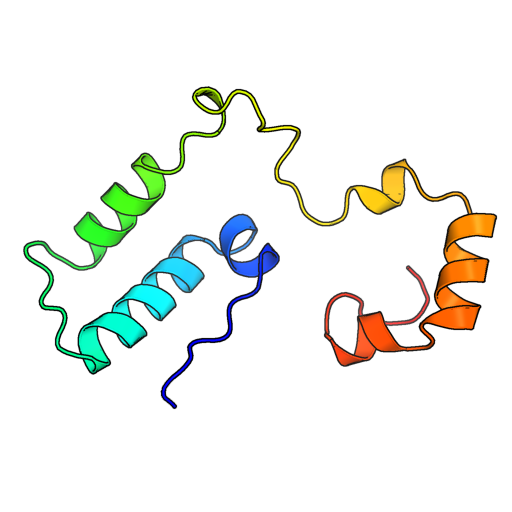 ALA A O 1
ATOM 623 N N . VAL A 1 79 ? -18.555 -5.331 15.196 1.00 97.06 79 VAL A N 1
ATOM 624 C CA . VAL A 1 79 ? -19.153 -5.080 13.870 1.00 97.06 79 VAL A CA 1
ATOM 625 C C . VAL A 1 79 ? -18.442 -5.855 12.761 1.00 97.06 79 VAL A C 1
ATOM 627 O O . VAL A 1 79 ? -19.093 -6.419 11.886 1.00 97.06 79 VAL A O 1
ATOM 630 N N . ALA A 1 80 ? -17.112 -5.861 12.774 1.00 95.25 80 ALA A N 1
ATOM 631 C CA . ALA A 1 80 ? -16.290 -6.444 11.720 1.00 95.25 80 ALA A CA 1
ATOM 632 C C . ALA A 1 80 ? -15.966 -7.927 11.960 1.00 95.25 80 ALA A C 1
ATOM 634 O O . ALA A 1 80 ? -15.555 -8.608 11.021 1.00 95.25 80 ALA A O 1
ATOM 635 N N . GLY A 1 81 ? -16.136 -8.431 13.187 1.00 94.88 81 GLY A N 1
ATOM 636 C CA . GLY A 1 81 ? -15.757 -9.793 13.553 1.00 94.88 81 GLY A CA 1
ATOM 637 C C . GLY A 1 81 ? -14.281 -10.066 13.262 1.00 94.88 81 GLY A C 1
ATOM 638 O O . GLY A 1 81 ? -13.410 -9.257 13.580 1.00 94.88 81 GLY A O 1
ATOM 639 N N . ASP A 1 82 ? -14.019 -11.179 12.582 1.00 94.88 82 ASP A N 1
ATOM 640 C CA . ASP A 1 82 ? -12.686 -11.682 12.238 1.00 94.88 82 ASP A CA 1
ATOM 641 C C . ASP A 1 82 ? -12.111 -11.096 10.932 1.00 94.88 82 ASP A C 1
ATOM 643 O O . ASP A 1 82 ? -11.137 -11.618 10.379 1.00 94.88 82 ASP A O 1
ATOM 647 N N . LEU A 1 83 ? -12.700 -10.013 10.404 1.00 94.81 83 LEU A N 1
ATOM 648 C CA . LEU A 1 83 ? -12.359 -9.476 9.083 1.00 94.81 83 LEU A CA 1
ATOM 649 C C . LEU A 1 83 ? -10.867 -9.144 8.935 1.00 94.81 83 LEU A C 1
ATOM 651 O O . LEU A 1 83 ? -10.285 -9.432 7.891 1.00 94.81 83 LEU A O 1
ATOM 655 N N . LEU A 1 84 ? -10.227 -8.582 9.967 1.00 92.88 84 LEU A N 1
ATOM 656 C CA . LEU A 1 84 ? -8.793 -8.264 9.914 1.00 92.88 84 LEU A CA 1
ATOM 657 C C . LEU A 1 84 ? -7.924 -9.522 9.823 1.00 92.88 84 LEU A C 1
ATOM 659 O O . LEU A 1 84 ? -6.926 -9.511 9.103 1.00 92.88 84 LEU A O 1
ATOM 663 N N . VAL A 1 85 ? -8.322 -10.608 10.488 1.00 93.88 85 VAL A N 1
ATOM 664 C CA . VAL A 1 85 ? -7.616 -11.893 10.430 1.00 93.88 85 VAL A CA 1
ATOM 665 C C . VAL A 1 85 ? -7.819 -12.546 9.066 1.00 93.88 85 VAL A C 1
ATOM 667 O O . VAL A 1 85 ? -6.854 -12.934 8.411 1.00 93.88 85 VAL A O 1
ATOM 670 N N . ARG A 1 86 ? -9.060 -12.580 8.566 1.00 94.75 86 ARG A N 1
ATOM 671 C CA . ARG A 1 86 ? -9.388 -13.139 7.241 1.00 94.75 86 ARG A CA 1
ATOM 672 C C . ARG A 1 86 ? -8.701 -12.417 6.088 1.00 94.75 86 ARG A C 1
ATOM 674 O O . ARG A 1 86 ? -8.354 -13.048 5.095 1.00 94.75 86 ARG A O 1
ATOM 681 N N . LEU A 1 87 ? -8.524 -11.103 6.206 1.00 92.44 87 LEU A N 1
ATOM 682 C CA . LEU A 1 87 ? -7.808 -10.293 5.219 1.00 92.44 87 LEU A CA 1
ATOM 683 C C . LEU A 1 87 ? -6.281 -10.304 5.429 1.00 92.44 87 LEU A C 1
ATOM 685 O O . LEU A 1 87 ? -5.548 -9.767 4.598 1.00 92.44 87 LEU A O 1
ATOM 689 N N . GLY A 1 88 ? -5.791 -10.923 6.509 1.00 91.19 88 GLY A N 1
ATOM 690 C CA . GLY A 1 88 ? -4.366 -11.038 6.821 1.00 91.19 88 GLY A CA 1
ATOM 691 C C . GLY A 1 88 ? -3.716 -9.739 7.305 1.00 91.19 88 GLY A C 1
ATOM 692 O O . GLY A 1 88 ? -2.501 -9.590 7.179 1.00 91.19 88 GLY A O 1
ATOM 693 N N . TYR A 1 89 ? -4.508 -8.794 7.821 1.00 90.44 89 TYR A N 1
ATOM 694 C CA . TYR A 1 89 ? -4.017 -7.569 8.460 1.00 90.44 89 TYR A CA 1
ATOM 695 C C . TYR A 1 89 ? -3.576 -7.7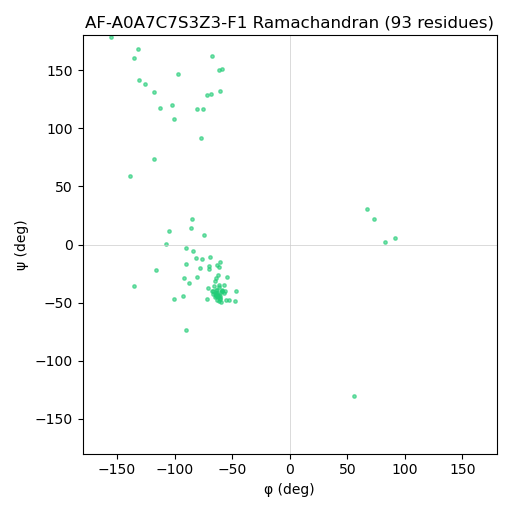98 9.908 1.00 90.44 89 TYR A C 1
ATOM 697 O O . TYR A 1 89 ? -2.692 -7.094 10.388 1.00 90.44 89 TYR A O 1
ATOM 705 N N . GLU A 1 90 ? -4.170 -8.784 10.583 1.00 92.69 90 GLU A N 1
ATOM 706 C CA . GLU A 1 90 ? -3.815 -9.208 11.939 1.00 92.69 90 GLU A CA 1
ATOM 707 C C . GLU A 1 90 ? -3.752 -10.736 12.035 1.00 92.69 90 GLU A C 1
ATOM 709 O O . GLU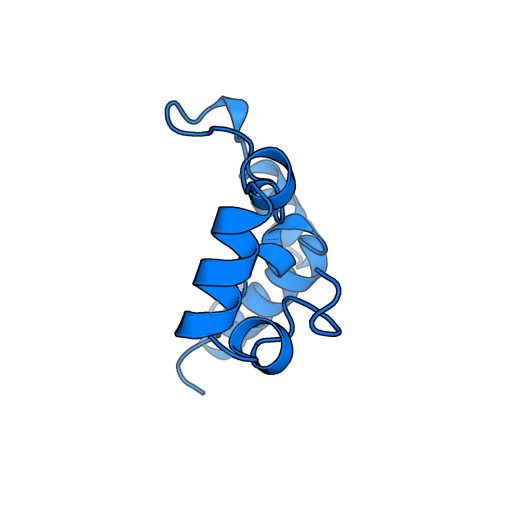 A 1 90 ? -4.289 -11.447 11.187 1.00 92.69 90 GLU A O 1
ATOM 714 N N . ARG A 1 91 ? -3.067 -11.256 13.061 1.00 92.75 91 ARG A N 1
ATOM 715 C CA . ARG A 1 91 ? -2.869 -12.711 13.250 1.00 92.75 91 ARG A CA 1
ATOM 716 C C . ARG A 1 91 ? -3.935 -13.369 14.127 1.00 92.75 91 ARG A C 1
ATOM 718 O O . ARG A 1 91 ? -4.194 -14.557 13.975 1.00 92.75 91 ARG A O 1
ATOM 725 N N . SER A 1 92 ? -4.505 -12.612 15.054 1.00 93.38 92 SER A N 1
ATOM 726 C CA . SER A 1 92 ? -5.536 -13.034 16.006 1.00 93.38 92 SER A CA 1
ATOM 727 C C . SER A 1 92 ? -6.331 -11.807 16.444 1.00 93.38 92 SER A C 1
ATOM 729 O O . SER A 1 92 ? -5.986 -10.695 16.055 1.00 93.38 92 SER A O 1
ATOM 731 N N . ASP A 1 93 ? -7.345 -11.990 17.287 1.00 89.75 93 ASP A N 1
ATOM 732 C CA . ASP A 1 93 ? -8.114 -10.893 17.886 1.00 89.75 93 ASP A CA 1
ATOM 733 C C . ASP A 1 93 ? -7.363 -10.136 18.997 1.00 89.75 93 ASP A C 1
ATOM 735 O O . ASP A 1 93 ? -7.945 -9.262 19.636 1.00 89.75 93 ASP A O 1
ATOM 739 N N . ASP A 1 94 ? -6.073 -10.405 19.213 1.00 88.69 94 ASP A N 1
ATOM 740 C CA . ASP A 1 94 ? -5.248 -9.745 20.239 1.00 88.69 94 ASP A CA 1
ATOM 741 C C . ASP A 1 94 ? -4.638 -8.408 19.767 1.00 88.69 94 ASP A C 1
ATOM 743 O O . ASP A 1 94 ? -3.624 -7.951 20.299 1.00 88.69 94 ASP A O 1
ATOM 747 N N . TRP A 1 95 ? -5.244 -7.783 18.752 1.00 89.12 95 TRP A N 1
ATOM 748 C CA . TRP A 1 95 ? -4.897 -6.448 18.251 1.00 89.12 95 TRP A CA 1
ATOM 749 C C . TRP A 1 95 ? -5.565 -5.310 19.039 1.00 89.12 95 TRP A C 1
ATOM 751 O O . TRP A 1 95 ? -6.690 -5.506 19.571 1.00 89.12 95 TRP A O 1
#